Protein AF-A0A661YGE8-F1 (afdb_monomer_lite)

Foldseek 3Di:
DVCPVVVVVVVVVPPDDDPDPDPVVVVVVVVVLVVQLVVCVVVVNVVSNCVSDDPDQQDWDDDPNDIHGD

Sequence (70 aa):
MKYLIPVLLIILFSCQSKPGFGPETAKKEIRAILTEQQKAWNRNDIETYMQGYYKSDSLRFASGGHVSYG

Secondary structure (DSSP, 8-state):
-TTHHHHHHHHHHT---PPP--HHHHHHHHHHHHHHHHHHHHTT-HHHHGGGS---TT-EEEETTEEEE-

Radius of gyration: 21.78 Å; chains: 1; bounding box: 47×42×48 Å

Structure (mmCIF, N/CA/C/O backbone):
data_AF-A0A661YGE8-F1
#
_entry.id   AF-A0A661YGE8-F1
#
loop_
_atom_site.group_PDB
_atom_site.id
_atom_site.type_symbol
_atom_site.label_atom_id
_atom_site.label_alt_id
_atom_site.label_comp_id
_atom_site.label_asym_id
_atom_site.label_entity_id
_atom_site.label_seq_id
_atom_site.pdbx_PDB_ins_code
_atom_site.Cartn_x
_atom_site.Cartn_y
_atom_site.Cartn_z
_atom_site.occupancy
_atom_site.B_iso_or_equiv
_atom_site.auth_seq_id
_atom_site.auth_comp_id
_atom_site.auth_asym_id
_atom_site.auth_atom_id
_atom_site.pdbx_PDB_model_num
ATOM 1 N N . MET A 1 1 ? -34.788 -26.806 32.842 1.00 60.53 1 MET A N 1
ATOM 2 C CA . MET A 1 1 ? -33.596 -26.712 33.721 1.00 60.53 1 MET A CA 1
ATOM 3 C C . MET A 1 1 ? -32.321 -27.304 33.104 1.00 60.53 1 MET A C 1
ATOM 5 O O . MET A 1 1 ? -31.295 -26.647 33.165 1.00 60.53 1 MET A O 1
ATOM 9 N N . LYS A 1 2 ? -32.352 -28.487 32.464 1.00 66.69 2 LYS A N 1
ATOM 10 C CA . LYS A 1 2 ? -31.150 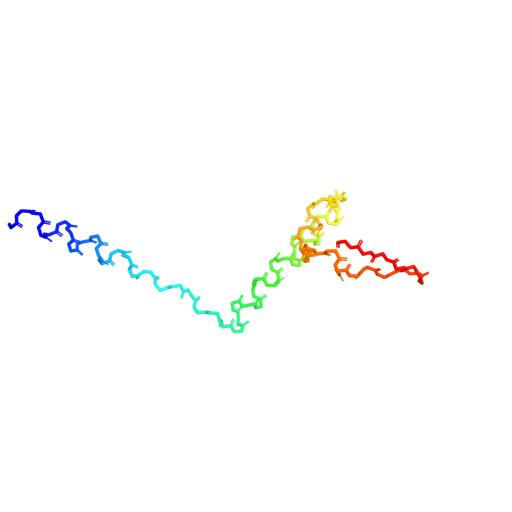-29.184 31.939 1.00 66.69 2 LYS A CA 1
ATOM 11 C C . LYS A 1 2 ? -30.348 -28.428 30.856 1.00 66.69 2 LYS A C 1
ATOM 13 O O . LYS A 1 2 ? -29.140 -28.604 30.775 1.00 66.69 2 LYS A O 1
ATOM 18 N N . TYR A 1 3 ? -30.994 -27.557 30.076 1.00 73.94 3 TYR A N 1
ATOM 19 C CA . TYR A 1 3 ? -30.341 -26.770 29.015 1.00 73.94 3 TYR A CA 1
ATOM 20 C C . TYR A 1 3 ? -29.959 -25.341 29.430 1.00 73.94 3 TYR A C 1
ATOM 22 O O . TYR A 1 3 ? -29.346 -24.623 28.651 1.00 73.94 3 TYR A O 1
ATOM 30 N N . LEU A 1 4 ? -30.284 -24.920 30.657 1.00 73.94 4 LEU A N 1
ATOM 31 C CA . LEU A 1 4 ? -30.015 -23.550 31.113 1.00 73.94 4 LEU A CA 1
ATOM 32 C C . LEU A 1 4 ? -28.514 -23.317 31.359 1.00 73.94 4 LEU A C 1
ATOM 34 O O . LEU A 1 4 ? -27.976 -22.269 31.023 1.00 73.94 4 LEU A O 1
ATOM 38 N N . ILE A 1 5 ? -27.837 -24.338 31.889 1.00 77.12 5 ILE A N 1
ATOM 39 C CA . ILE A 1 5 ? -26.394 -24.343 32.162 1.00 77.12 5 ILE A CA 1
ATOM 40 C C . ILE A 1 5 ? -25.554 -24.262 30.870 1.00 77.12 5 ILE A C 1
ATOM 42 O O . ILE A 1 5 ? -24.691 -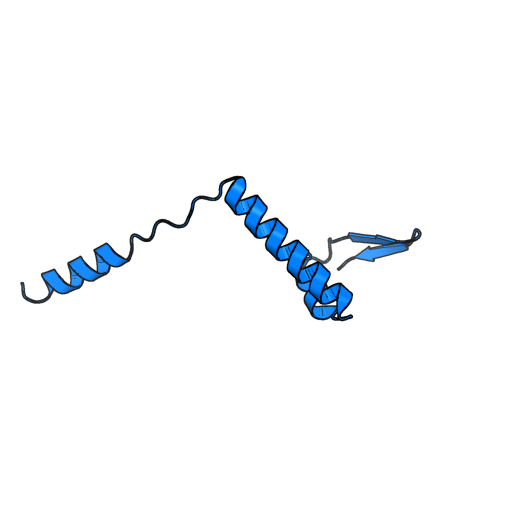23.389 30.801 1.00 77.12 5 ILE A O 1
ATOM 46 N N . PRO A 1 6 ? -25.788 -25.086 29.823 1.00 76.81 6 PRO A N 1
ATOM 47 C CA . PRO A 1 6 ? -25.008 -24.982 28.587 1.00 76.81 6 PRO A CA 1
ATOM 48 C C . PRO A 1 6 ? -25.266 -23.677 27.819 1.00 76.81 6 PRO A C 1
ATOM 50 O O . PRO A 1 6 ? -24.340 -23.144 27.217 1.00 76.81 6 PRO A O 1
ATOM 53 N N . VAL A 1 7 ? -26.478 -23.112 27.882 1.00 81.62 7 VAL A N 1
ATOM 54 C CA . VAL A 1 7 ? -26.789 -21.813 27.253 1.00 81.62 7 VAL A CA 1
ATOM 55 C C . VAL A 1 7 ? -26.049 -20.662 27.942 1.00 81.62 7 VAL A C 1
ATOM 57 O O . VAL A 1 7 ? -25.492 -19.800 27.266 1.00 81.62 7 VAL A O 1
ATOM 60 N N . LEU A 1 8 ? -25.968 -20.673 29.275 1.00 78.50 8 LEU A N 1
ATOM 61 C CA . LEU A 1 8 ? -25.225 -19.663 30.035 1.00 78.50 8 LEU A CA 1
ATOM 62 C C . LEU A 1 8 ? -23.713 -19.712 29.742 1.00 78.50 8 LEU A C 1
ATOM 64 O O . LEU A 1 8 ? -23.066 -18.674 29.635 1.00 78.50 8 LEU A O 1
ATOM 68 N N . LEU A 1 9 ? -23.163 -20.914 29.550 1.00 76.38 9 LEU A N 1
ATOM 69 C CA . LEU A 1 9 ? -21.755 -21.131 29.199 1.00 76.38 9 LEU A CA 1
ATOM 70 C C . LEU A 1 9 ? -21.390 -20.581 27.810 1.00 76.38 9 LEU A C 1
ATOM 72 O O . LEU A 1 9 ? -20.300 -20.042 27.636 1.00 76.38 9 LEU A O 1
ATOM 76 N N . ILE A 1 10 ? -22.309 -20.659 26.841 1.00 79.25 10 ILE A N 1
ATOM 77 C CA . ILE A 1 10 ? -22.117 -20.105 25.490 1.00 79.25 10 ILE A CA 1
ATOM 78 C C . ILE A 1 10 ? -22.101 -18.569 25.524 1.00 79.25 10 ILE A C 1
ATOM 80 O O . ILE A 1 10 ? -21.262 -17.950 24.872 1.00 79.25 10 ILE A O 1
ATOM 84 N N . ILE A 1 11 ? -22.972 -17.950 26.328 1.00 78.06 11 ILE A N 1
ATOM 85 C CA . ILE A 1 11 ? -23.052 -16.485 26.463 1.00 78.06 11 ILE A CA 1
ATOM 86 C C . ILE A 1 11 ? -21.773 -15.913 27.093 1.00 78.06 11 ILE A C 1
ATOM 88 O O . ILE A 1 11 ? -21.281 -14.872 26.657 1.00 78.06 11 ILE A O 1
ATOM 92 N N . LEU A 1 12 ? -21.188 -16.611 28.071 1.00 73.88 12 LEU A N 1
ATOM 93 C CA . LEU A 1 12 ? -19.937 -16.191 28.713 1.00 73.88 12 LEU A CA 1
ATOM 94 C C . LEU A 1 12 ? -18.726 -16.257 27.767 1.00 73.88 12 LEU A C 1
ATOM 96 O O . LEU A 1 12 ? -17.798 -15.465 27.913 1.00 73.88 12 LEU A O 1
ATOM 100 N N . PHE A 1 13 ? -18.744 -17.141 26.765 1.00 71.75 13 PHE A N 1
ATOM 101 C CA . PHE A 1 13 ? -17.661 -17.256 25.781 1.00 71.75 13 PHE A CA 1
ATOM 102 C C . PHE A 1 13 ? -17.690 -16.163 24.697 1.00 71.75 13 PHE A C 1
ATOM 104 O O . PHE A 1 13 ? -16.681 -15.928 24.033 1.00 71.75 13 PHE A O 1
ATOM 111 N N . SER A 1 14 ? -18.821 -15.471 24.514 1.00 74.56 14 SER A N 1
ATOM 112 C CA . SER A 1 14 ? -18.968 -14.411 23.503 1.00 74.56 14 SER A CA 1
ATOM 113 C C . SER A 1 14 ? -18.392 -13.055 23.923 1.00 74.56 14 SER A C 1
ATOM 115 O O . SER A 1 14 ? -18.315 -12.149 23.095 1.00 74.56 14 SER A O 1
ATOM 117 N N . CYS A 1 15 ? -17.941 -12.900 25.171 1.00 63.28 15 CYS A N 1
ATOM 118 C CA . CYS A 1 15 ? -17.320 -11.665 25.646 1.00 63.28 15 CYS A CA 1
ATOM 119 C C . CYS A 1 15 ? -15.793 -11.701 25.455 1.00 63.28 15 CYS A C 1
ATOM 121 O O . CYS A 1 15 ? -15.027 -11.632 26.413 1.00 63.28 15 CYS A O 1
ATOM 123 N N . GLN A 1 16 ? -15.329 -11.836 24.208 1.00 74.25 16 GLN A N 1
ATOM 124 C CA . GLN A 1 16 ? -13.940 -11.510 23.877 1.00 74.25 16 GLN A CA 1
ATOM 125 C C . GLN A 1 16 ? -13.863 -10.014 23.576 1.00 74.25 16 GLN A C 1
ATOM 127 O O . GLN A 1 16 ? -14.309 -9.544 22.528 1.00 74.25 16 GLN A O 1
ATOM 132 N N . SER A 1 17 ? -13.308 -9.253 24.517 1.00 67.12 17 SER A N 1
ATOM 133 C CA . SER A 1 17 ? -12.938 -7.861 24.300 1.00 67.12 17 SER A CA 1
ATOM 134 C C . SER A 1 17 ? -11.897 -7.801 23.184 1.00 67.12 17 SER A C 1
ATOM 136 O O . SER A 1 17 ? -10.749 -8.215 23.352 1.00 67.12 17 SER A O 1
ATOM 138 N N . LYS A 1 18 ? -12.301 -7.294 22.012 1.00 71.00 18 LYS A N 1
ATOM 139 C CA . LYS A 1 18 ? -11.345 -6.946 20.957 1.00 71.00 18 LYS A CA 1
ATOM 140 C C . LYS A 1 18 ? -10.343 -5.955 21.560 1.00 71.00 18 LYS A C 1
ATOM 142 O O . LYS A 1 18 ? -10.788 -5.018 22.230 1.00 71.00 18 LYS A O 1
ATOM 147 N N . PRO A 1 19 ? -9.026 -6.138 21.361 1.00 68.31 19 PRO A N 1
ATOM 148 C CA . PRO A 1 19 ? -8.063 -5.132 21.780 1.00 68.31 19 PRO A CA 1
ATOM 149 C C . PRO A 1 19 ? -8.494 -3.790 21.188 1.00 68.31 19 PRO A C 1
ATOM 151 O O . PRO A 1 19 ? -8.776 -3.693 19.992 1.00 68.31 19 PRO A O 1
ATOM 154 N N . GLY A 1 20 ? -8.634 -2.781 22.047 1.00 70.31 20 GLY A N 1
ATOM 155 C CA . GLY A 1 20 ? -9.049 -1.455 21.614 1.00 70.31 20 GLY A CA 1
ATOM 156 C C . GLY A 1 20 ? -8.085 -0.920 20.558 1.00 70.31 20 GLY A C 1
ATOM 157 O O . GLY A 1 20 ? -6.871 -1.143 20.636 1.00 70.31 20 GLY A O 1
ATOM 158 N N . PHE A 1 21 ? -8.624 -0.215 19.564 1.00 77.50 21 PHE A N 1
ATOM 159 C CA . PHE A 1 21 ? -7.815 0.499 18.585 1.00 77.50 21 PHE A CA 1
ATOM 160 C C . PHE A 1 21 ? -7.118 1.671 19.288 1.00 77.50 21 PHE A C 1
ATOM 162 O O . PHE A 1 21 ? -7.685 2.747 19.463 1.00 77.50 21 PHE A O 1
ATOM 169 N N . GLY A 1 22 ? -5.910 1.413 19.783 1.00 91.12 22 GLY A N 1
ATOM 170 C CA . GLY A 1 22 ? -5.050 2.385 20.445 1.00 91.12 22 GLY A CA 1
ATOM 171 C C . GLY A 1 22 ? -3.785 2.662 19.627 1.00 91.12 22 GLY A C 1
ATOM 172 O O . GLY A 1 22 ? -3.436 1.869 18.748 1.00 91.12 22 GLY A O 1
ATOM 173 N N . PRO A 1 23 ? -3.054 3.749 19.931 1.00 92.38 23 PRO A N 1
ATOM 174 C CA . PRO A 1 23 ? -1.873 4.155 19.167 1.00 92.38 23 PRO A CA 1
ATOM 175 C C . PRO A 1 23 ? -0.816 3.055 19.008 1.00 92.38 23 PRO A C 1
ATOM 177 O O . PRO A 1 23 ? -0.244 2.901 17.934 1.00 92.38 23 PRO A O 1
ATOM 180 N N . GLU A 1 24 ? -0.567 2.258 20.049 1.00 93.19 24 GLU A N 1
ATOM 181 C CA . GLU A 1 24 ? 0.432 1.182 19.996 1.00 93.19 24 GLU A CA 1
ATOM 182 C C . GLU A 1 24 ? -0.016 -0.001 19.131 1.00 93.19 24 GLU A C 1
ATOM 184 O O . GLU A 1 24 ? 0.788 -0.558 18.379 1.00 93.19 24 GLU A O 1
ATOM 189 N N . THR A 1 25 ? -1.307 -0.340 19.169 1.00 93.12 25 THR A N 1
ATOM 190 C CA . THR A 1 25 ? -1.897 -1.361 18.295 1.00 93.12 25 THR A CA 1
ATOM 191 C C . THR A 1 25 ? -1.796 -0.926 16.833 1.00 93.12 25 THR A C 1
ATOM 193 O O . THR A 1 25 ? -1.259 -1.668 16.014 1.00 93.12 25 THR A O 1
ATOM 196 N N . ALA A 1 26 ? -2.179 0.319 16.526 1.00 94.12 26 ALA A N 1
ATOM 197 C CA . ALA A 1 26 ? -2.070 0.881 15.181 1.00 94.12 26 ALA A CA 1
ATOM 198 C C . ALA A 1 26 ? -0.615 0.908 14.678 1.00 94.12 26 ALA A C 1
ATOM 200 O O . ALA A 1 26 ? -0.332 0.490 13.557 1.00 94.12 26 ALA A O 1
ATOM 201 N N . LYS A 1 27 ? 0.347 1.325 15.516 1.00 96.38 27 LYS A N 1
ATOM 202 C CA . LYS A 1 27 ? 1.780 1.288 15.169 1.00 96.38 27 LYS A CA 1
ATOM 203 C C . LYS A 1 27 ? 2.254 -0.126 14.844 1.00 96.38 27 LYS A C 1
ATOM 205 O O . LYS A 1 27 ? 3.025 -0.305 13.901 1.00 96.38 27 LY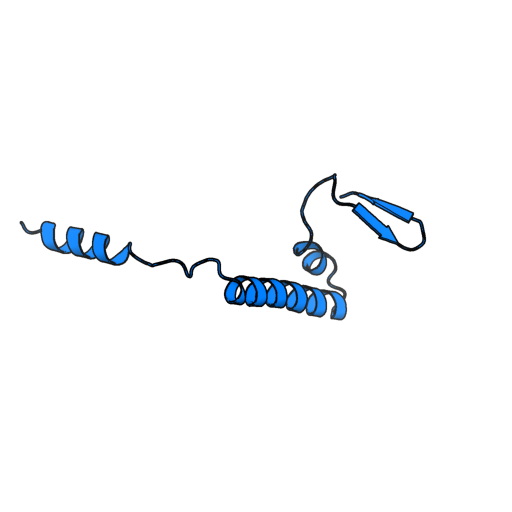S A O 1
ATOM 210 N N . LYS A 1 28 ? 1.841 -1.122 15.634 1.00 95.69 28 LYS A N 1
ATOM 211 C CA . LYS A 1 28 ? 2.201 -2.526 15.407 1.00 95.69 28 LYS A CA 1
ATOM 212 C C . LYS A 1 28 ? 1.662 -3.019 14.063 1.00 95.69 28 LYS A C 1
ATOM 214 O O . LYS A 1 28 ? 2.414 -3.631 13.310 1.00 95.69 28 LYS A O 1
ATOM 219 N N . GLU A 1 29 ? 0.404 -2.723 13.756 1.00 94.62 29 GLU A N 1
ATOM 220 C CA . GLU A 1 29 ? -0.244 -3.120 12.501 1.00 94.62 29 GLU A CA 1
ATOM 221 C C . GLU A 1 29 ? 0.400 -2.446 11.282 1.00 94.62 29 GLU A C 1
ATOM 223 O O . GLU A 1 29 ? 0.773 -3.133 10.332 1.00 94.62 29 GLU A O 1
ATOM 228 N N . ILE A 1 30 ? 0.652 -1.133 11.341 1.00 95.50 30 ILE A N 1
ATOM 229 C CA . ILE A 1 30 ? 1.351 -0.399 10.273 1.00 95.50 30 ILE A CA 1
ATOM 230 C C . ILE A 1 30 ? 2.745 -0.992 10.031 1.00 95.50 30 ILE A C 1
ATOM 232 O O . ILE A 1 30 ? 3.121 -1.257 8.891 1.00 95.50 30 ILE A O 1
ATOM 236 N N . ARG A 1 31 ? 3.516 -1.255 11.097 1.00 97.81 31 ARG A N 1
ATOM 237 C CA . ARG A 1 31 ? 4.846 -1.876 10.974 1.00 97.81 31 ARG A CA 1
ATOM 238 C C . ARG A 1 31 ? 4.783 -3.266 10.352 1.00 97.81 31 ARG A C 1
ATOM 240 O O . ARG A 1 31 ? 5.684 -3.610 9.589 1.00 97.81 31 ARG A O 1
ATOM 247 N N . ALA A 1 32 ? 3.756 -4.053 10.664 1.00 97.25 32 ALA A N 1
ATOM 248 C CA . ALA A 1 32 ? 3.576 -5.371 10.070 1.00 97.25 32 ALA A CA 1
ATOM 249 C C . ALA A 1 32 ? 3.357 -5.269 8.552 1.00 97.25 32 ALA A C 1
ATOM 251 O O . ALA A 1 32 ? 4.043 -5.963 7.804 1.00 97.25 32 ALA A O 1
ATOM 252 N N . ILE A 1 33 ? 2.495 -4.347 8.101 1.00 97.19 33 ILE A N 1
ATOM 253 C CA . ILE A 1 33 ? 2.248 -4.092 6.671 1.00 97.19 33 ILE A CA 1
ATOM 254 C C . ILE A 1 33 ? 3.542 -3.671 5.965 1.00 97.19 33 ILE A C 1
ATOM 256 O O . ILE A 1 33 ? 3.934 -4.291 4.978 1.00 97.19 33 ILE A O 1
ATOM 260 N N . LEU A 1 34 ? 4.253 -2.676 6.508 1.00 97.94 34 LEU A N 1
ATOM 261 C CA . LEU A 1 34 ? 5.512 -2.191 5.930 1.00 97.94 34 LEU A CA 1
ATOM 262 C C . LEU A 1 34 ? 6.585 -3.290 5.862 1.00 97.94 34 LEU A C 1
ATOM 264 O O . LEU A 1 34 ? 7.322 -3.380 4.882 1.00 97.94 34 LEU A O 1
ATOM 268 N N . THR A 1 35 ? 6.658 -4.149 6.883 1.00 98.44 35 THR A N 1
ATOM 269 C CA . THR A 1 35 ? 7.605 -5.273 6.917 1.00 98.44 35 THR A CA 1
ATOM 270 C C . THR A 1 35 ? 7.296 -6.294 5.825 1.00 98.44 35 THR A C 1
ATOM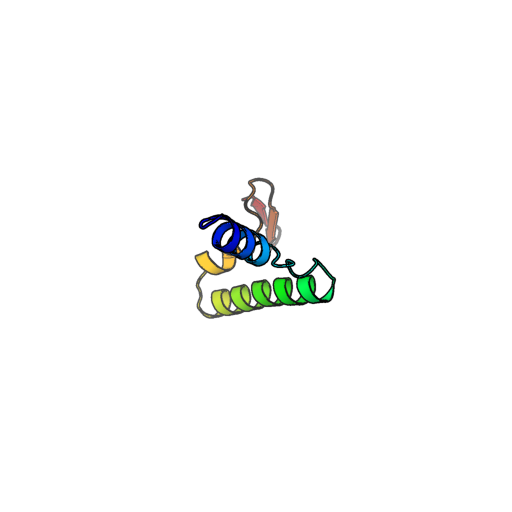 272 O O . THR A 1 35 ? 8.220 -6.783 5.174 1.00 98.44 35 THR A O 1
ATOM 275 N N . GLU A 1 36 ? 6.022 -6.622 5.605 1.00 98.31 36 GLU A N 1
ATOM 276 C CA . GLU A 1 36 ? 5.646 -7.556 4.543 1.00 98.31 36 GLU A CA 1
ATOM 277 C C . GLU A 1 36 ? 5.911 -6.961 3.160 1.00 98.31 36 GLU A C 1
ATOM 279 O O . GLU A 1 36 ? 6.510 -7.627 2.318 1.00 98.31 36 GLU A O 1
ATOM 284 N N . GLN A 1 37 ? 5.585 -5.681 2.952 1.00 98.44 37 GLN A N 1
ATOM 285 C CA . GLN A 1 37 ? 5.910 -4.986 1.706 1.00 98.44 37 GLN A CA 1
ATOM 286 C C . GLN A 1 37 ? 7.418 -4.976 1.433 1.00 98.44 37 GLN A C 1
ATOM 288 O O . GLN A 1 37 ? 7.833 -5.274 0.316 1.00 98.44 37 GLN A O 1
ATOM 293 N N . GLN A 1 38 ? 8.257 -4.713 2.441 1.00 98.50 38 GLN A N 1
ATOM 294 C CA . GLN A 1 38 ? 9.713 -4.772 2.287 1.00 98.50 38 GLN A CA 1
ATOM 295 C C . GLN A 1 38 ? 10.188 -6.175 1.882 1.00 98.50 38 GLN A C 1
ATOM 297 O O . GLN A 1 38 ? 11.021 -6.317 0.987 1.00 98.50 38 GLN A O 1
ATOM 302 N N . LYS A 1 39 ? 9.663 -7.229 2.521 1.00 98.69 39 LYS A N 1
ATOM 303 C CA . LYS A 1 39 ? 10.011 -8.611 2.161 1.00 98.69 39 LYS A CA 1
ATOM 304 C C . LYS A 1 39 ? 9.569 -8.949 0.738 1.00 98.69 39 LYS A C 1
ATOM 306 O O . LYS A 1 39 ? 10.332 -9.603 0.034 1.00 98.69 39 LYS A O 1
ATOM 311 N N . ALA A 1 40 ? 8.374 -8.518 0.333 1.00 98.75 40 ALA A N 1
ATOM 312 C CA . ALA A 1 40 ? 7.824 -8.722 -1.006 1.00 98.75 40 ALA A CA 1
ATOM 313 C C . ALA A 1 40 ? 8.657 -8.015 -2.077 1.00 98.75 40 ALA A C 1
ATOM 315 O O . ALA A 1 40 ? 9.051 -8.622 -3.071 1.00 98.75 40 ALA A O 1
ATOM 316 N N . TRP A 1 41 ? 9.036 -6.768 -1.812 1.00 98.25 41 TRP A N 1
ATOM 317 C CA . TRP A 1 41 ? 9.934 -6.010 -2.671 1.00 98.25 41 TRP A CA 1
ATOM 318 C C . TRP A 1 41 ? 11.282 -6.715 -2.864 1.00 98.25 41 TRP A C 1
ATOM 320 O O . TRP A 1 41 ? 11.715 -6.937 -3.993 1.00 98.25 41 TRP A O 1
ATOM 330 N N . ASN A 1 42 ? 11.913 -7.142 -1.765 1.00 98.50 42 ASN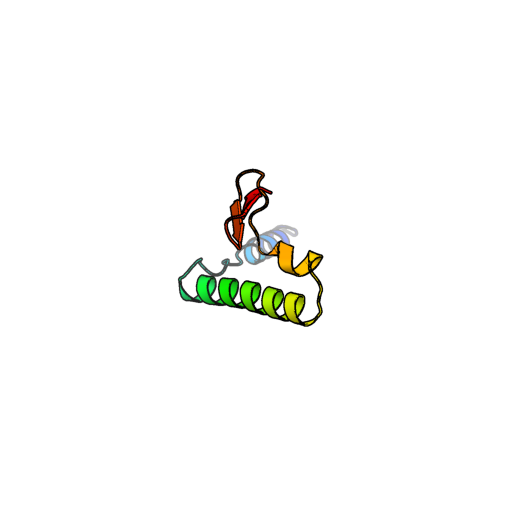 A N 1
ATOM 331 C CA . ASN A 1 42 ? 13.231 -7.786 -1.789 1.00 98.50 42 ASN A CA 1
ATOM 332 C C . ASN A 1 42 ? 13.258 -9.124 -2.543 1.00 98.50 42 ASN A C 1
ATOM 334 O O . ASN A 1 42 ? 14.326 -9.551 -2.971 1.00 98.50 42 ASN A O 1
ATOM 338 N N . ARG A 1 43 ? 12.108 -9.793 -2.684 1.00 98.56 43 ARG A N 1
ATOM 339 C CA . ARG A 1 43 ? 11.959 -11.053 -3.429 1.00 98.56 43 ARG A CA 1
ATOM 340 C C . ARG A 1 43 ? 11.341 -10.862 -4.823 1.00 98.56 43 ARG A C 1
ATOM 342 O O . ARG A 1 43 ? 10.934 -11.844 -5.431 1.00 98.56 43 ARG A O 1
ATOM 349 N N . ASN A 1 44 ? 11.250 -9.617 -5.308 1.00 98.38 44 ASN A N 1
ATOM 350 C CA . ASN A 1 44 ? 10.626 -9.240 -6.585 1.00 98.38 44 ASN A CA 1
ATOM 351 C C . ASN A 1 44 ? 9.146 -9.671 -6.727 1.00 98.38 44 ASN A C 1
ATOM 353 O O . ASN A 1 44 ? 8.635 -9.811 -7.835 1.00 98.38 44 ASN A O 1
ATOM 357 N N . ASP A 1 45 ? 8.440 -9.844 -5.612 1.00 98.56 45 ASP A N 1
ATOM 358 C CA . ASP A 1 45 ? 7.032 -10.244 -5.550 1.00 98.56 45 ASP A CA 1
ATOM 359 C C . ASP A 1 45 ? 6.141 -8.997 -5.534 1.00 98.56 45 ASP A C 1
ATOM 361 O O . ASP A 1 45 ? 5.733 -8.479 -4.489 1.00 98.56 45 ASP A O 1
ATOM 365 N N . ILE A 1 46 ? 5.900 -8.467 -6.734 1.00 96.88 46 ILE A N 1
ATOM 366 C CA . ILE A 1 46 ? 5.129 -7.235 -6.925 1.00 96.88 46 ILE A CA 1
ATOM 367 C C . ILE A 1 46 ? 3.661 -7.433 -6.542 1.00 96.88 46 ILE A C 1
ATOM 369 O O . ILE A 1 46 ? 3.059 -6.533 -5.961 1.00 96.88 46 ILE A O 1
ATOM 373 N N . GLU A 1 47 ? 3.083 -8.605 -6.803 1.00 97.06 47 GLU A N 1
ATOM 374 C CA . GLU A 1 47 ? 1.681 -8.879 -6.475 1.00 97.06 47 GLU A CA 1
ATOM 375 C C . GLU A 1 47 ? 1.419 -8.756 -4.968 1.00 97.06 47 GLU A C 1
ATOM 377 O O . GLU A 1 47 ? 0.470 -8.074 -4.562 1.00 97.06 47 GLU A O 1
ATOM 382 N N . THR A 1 48 ? 2.293 -9.331 -4.133 1.00 97.75 48 THR A N 1
ATOM 383 C CA . THR A 1 48 ? 2.181 -9.200 -2.675 1.00 97.75 48 THR A CA 1
ATOM 384 C C . THR A 1 48 ? 2.525 -7.790 -2.203 1.00 97.75 48 THR A C 1
ATOM 386 O O . THR A 1 48 ? 1.838 -7.250 -1.334 1.00 97.75 48 THR A O 1
ATOM 389 N N . TYR A 1 49 ? 3.535 -7.142 -2.796 1.00 97.56 49 TYR A N 1
ATOM 390 C CA . TYR A 1 49 ? 3.878 -5.750 -2.482 1.00 97.56 49 TYR A CA 1
ATOM 391 C C . TYR A 1 49 ? 2.673 -4.809 -2.659 1.00 97.56 49 TYR A C 1
ATOM 393 O O . TYR A 1 49 ? 2.406 -3.952 -1.806 1.00 97.56 49 TYR A O 1
ATOM 401 N N . MET A 1 50 ? 1.898 -5.018 -3.729 1.00 95.81 50 MET A N 1
ATOM 402 C CA . MET A 1 50 ? 0.741 -4.195 -4.069 1.00 95.81 50 MET A CA 1
ATOM 403 C C . MET A 1 50 ? -0.458 -4.381 -3.128 1.00 95.81 50 MET A C 1
ATOM 405 O O . MET A 1 50 ? -1.391 -3.576 -3.174 1.00 95.81 50 MET A O 1
ATOM 409 N N . GLN A 1 51 ? -0.470 -5.397 -2.257 1.00 95.94 51 GLN A N 1
ATOM 410 C CA . GLN A 1 51 ? -1.577 -5.625 -1.315 1.00 95.94 51 GLN A CA 1
ATOM 411 C C . GLN A 1 51 ? -1.682 -4.550 -0.229 1.00 95.94 51 GLN A C 1
ATOM 413 O O . GLN A 1 51 ? -2.773 -4.313 0.279 1.00 95.94 51 GLN A O 1
ATOM 418 N N . GLY A 1 52 ? -0.579 -3.869 0.098 1.00 93.50 52 GLY A N 1
ATOM 419 C CA . GLY A 1 52 ? -0.590 -2.778 1.078 1.00 93.50 52 GLY A CA 1
ATOM 420 C C . GLY A 1 52 ? -1.209 -1.471 0.566 1.00 93.50 52 GLY A C 1
ATOM 421 O O . GLY A 1 52 ? -1.432 -0.558 1.358 1.00 93.50 52 GLY A O 1
ATOM 422 N N . TYR A 1 53 ? -1.486 -1.361 -0.736 1.00 95.44 53 TYR A N 1
ATOM 423 C CA . TYR A 1 53 ? -2.105 -0.175 -1.322 1.00 95.44 53 TYR A CA 1
ATOM 424 C C . TYR A 1 53 ? -3.629 -0.203 -1.230 1.00 95.44 53 TYR A C 1
ATOM 426 O O . TYR A 1 53 ? -4.270 -1.251 -1.337 1.00 95.44 53 TYR A O 1
ATOM 434 N N . TYR A 1 54 ? -4.205 0.989 -1.091 1.00 95.69 54 TYR A N 1
ATOM 435 C CA . TYR A 1 54 ? -5.645 1.189 -1.150 1.00 95.69 54 TYR A CA 1
ATOM 436 C C . TYR A 1 54 ? -6.183 0.836 -2.543 1.00 95.69 54 TYR A C 1
ATOM 438 O O . TYR A 1 54 ? -5.721 1.380 -3.536 1.00 95.69 54 TYR A O 1
ATOM 446 N N . LYS A 1 55 ? -7.156 -0.075 -2.621 1.00 95.19 55 LYS A N 1
ATOM 447 C CA . LYS A 1 55 ? -7.726 -0.538 -3.893 1.00 95.19 55 LYS A CA 1
ATOM 448 C C . LYS A 1 55 ? -8.796 0.440 -4.363 1.00 95.19 55 LYS A C 1
ATOM 450 O O . LYS A 1 55 ? -9.932 0.380 -3.894 1.00 95.19 55 LYS A O 1
ATOM 455 N N . SER A 1 56 ? -8.409 1.374 -5.224 1.00 96.56 56 SER A N 1
ATOM 456 C CA . SER A 1 56 ? -9.300 2.407 -5.742 1.00 96.56 56 SER A CA 1
ATOM 457 C C . SER A 1 56 ? -8.730 3.012 -7.015 1.00 96.56 56 SER A C 1
ATOM 459 O O . SER A 1 56 ? -7.583 3.443 -7.017 1.00 96.56 56 SER A O 1
ATOM 461 N N . ASP A 1 57 ? -9.579 3.215 -8.021 1.00 95.69 57 ASP A N 1
ATOM 462 C CA . ASP A 1 57 ? -9.225 3.916 -9.265 1.00 95.69 57 ASP A CA 1
ATOM 463 C C . ASP A 1 57 ? -8.768 5.371 -9.033 1.00 95.69 57 ASP A C 1
ATOM 465 O O . ASP A 1 57 ? -8.246 6.025 -9.932 1.00 95.69 57 ASP A O 1
ATOM 469 N N . SER A 1 58 ? -8.973 5.908 -7.826 1.00 96.62 58 SER A N 1
ATOM 470 C CA . SER A 1 58 ? -8.492 7.232 -7.421 1.00 96.62 58 SER A CA 1
ATOM 471 C C . SER A 1 58 ? -7.106 7.232 -6.769 1.00 96.62 58 SER A C 1
ATOM 473 O O . SER A 1 58 ? -6.544 8.313 -6.559 1.00 96.62 58 SER A O 1
ATOM 475 N N . LEU A 1 59 ? -6.542 6.068 -6.427 1.00 96.94 59 LEU A N 1
ATOM 476 C CA . LEU A 1 59 ? -5.198 5.988 -5.862 1.00 96.94 59 LEU A CA 1
ATOM 477 C C . LEU A 1 59 ? -4.191 6.441 -6.921 1.00 96.94 59 LEU A C 1
ATOM 479 O O . LEU A 1 59 ? -4.222 5.983 -8.054 1.00 96.94 59 LEU A O 1
ATOM 483 N N . ARG A 1 60 ? -3.302 7.365 -6.550 1.00 96.06 60 ARG A N 1
ATOM 484 C CA . ARG A 1 60 ? -2.340 7.997 -7.458 1.00 96.06 60 ARG A CA 1
ATOM 485 C C . ARG A 1 60 ? -0.925 7.480 -7.211 1.00 96.06 60 ARG A C 1
ATOM 487 O O . ARG A 1 60 ? -0.399 7.644 -6.110 1.00 96.06 60 ARG A O 1
ATOM 494 N N . PHE A 1 61 ? -0.264 7.006 -8.261 1.00 95.69 61 PHE A N 1
ATOM 495 C CA . PHE A 1 61 ? 1.170 6.713 -8.285 1.00 95.69 61 PHE A CA 1
ATOM 496 C C . PHE A 1 61 ? 1.904 7.802 -9.066 1.00 95.69 61 PHE A C 1
ATOM 498 O O . PHE A 1 61 ? 1.474 8.190 -10.150 1.00 95.69 61 PHE A O 1
ATOM 505 N N . ALA A 1 62 ? 3.009 8.316 -8.524 1.00 96.56 62 ALA A N 1
ATOM 506 C CA . ALA A 1 62 ? 3.815 9.335 -9.190 1.00 96.56 62 ALA A CA 1
ATOM 507 C C . ALA A 1 62 ? 5.308 9.013 -9.095 1.00 96.56 62 ALA A C 1
ATOM 509 O O . ALA A 1 62 ? 5.830 8.815 -8.000 1.00 96.56 62 ALA A O 1
ATOM 510 N N . SER A 1 63 ? 5.991 8.984 -10.240 1.00 94.62 63 SER A N 1
ATOM 511 C CA . SER A 1 63 ? 7.425 8.690 -10.338 1.00 94.62 63 SER A CA 1
ATOM 512 C C . SER A 1 63 ? 8.020 9.347 -11.581 1.00 94.62 63 SER A C 1
ATOM 514 O O . SER A 1 63 ? 7.421 9.293 -12.650 1.00 94.62 63 SER A O 1
ATOM 516 N N . GLY A 1 64 ? 9.183 9.995 -11.452 1.00 94.56 64 GLY A N 1
ATOM 517 C CA . GLY A 1 64 ? 9.907 10.573 -12.595 1.00 94.56 64 GLY A CA 1
ATOM 518 C C . GLY A 1 64 ? 9.104 11.576 -13.439 1.00 94.56 64 GLY A C 1
ATOM 519 O O . GLY A 1 64 ? 9.327 11.675 -14.638 1.00 94.56 64 GLY A O 1
ATOM 520 N N . GLY A 1 65 ? 8.132 12.278 -12.843 1.00 95.38 65 GLY A N 1
ATOM 521 C CA . GLY A 1 65 ? 7.213 13.179 -13.555 1.00 95.38 65 GLY A CA 1
ATOM 522 C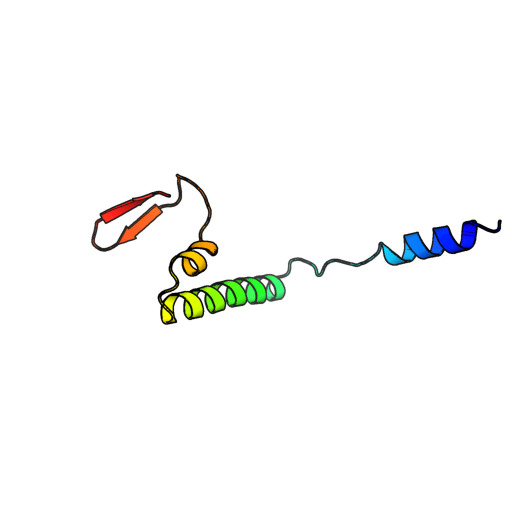 C . GLY A 1 65 ? 6.020 12.489 -14.235 1.00 95.38 65 GLY A C 1
ATOM 523 O O . GLY A 1 65 ? 5.118 13.175 -14.706 1.00 95.38 65 GLY A O 1
ATOM 524 N N . HIS A 1 66 ? 5.965 11.156 -14.241 1.00 96.88 66 HIS A N 1
ATOM 525 C CA . HIS A 1 66 ? 4.818 10.381 -14.704 1.00 96.88 66 HIS A CA 1
ATOM 526 C C . HIS A 1 66 ? 3.812 10.146 -13.571 1.00 96.88 66 HIS A C 1
ATOM 528 O O . HIS A 1 66 ? 4.198 9.984 -12.409 1.00 96.88 66 HIS A O 1
ATOM 534 N N . VAL A 1 67 ? 2.523 10.120 -13.917 1.00 97.38 67 VAL A N 1
ATOM 535 C CA . VAL A 1 67 ? 1.411 9.866 -12.996 1.00 97.38 67 VAL A CA 1
ATOM 536 C C . VAL A 1 67 ? 0.505 8.792 -13.583 1.00 97.38 67 VAL A C 1
ATOM 538 O O . VAL A 1 67 ? 0.078 8.915 -14.729 1.00 97.38 67 VAL A O 1
ATOM 541 N N . SER A 1 68 ? 0.172 7.791 -12.774 1.00 95.56 68 SER A N 1
ATOM 542 C CA . SER A 1 68 ? -0.838 6.776 -13.074 1.00 95.56 68 SER A CA 1
ATOM 543 C C . SER A 1 68 ? -1.797 6.605 -11.894 1.00 95.56 68 SER A C 1
ATOM 545 O O . SER A 1 68 ? -1.532 7.089 -10.789 1.00 95.56 68 SER A O 1
ATOM 547 N N . TYR A 1 69 ? -2.928 5.946 -12.142 1.00 96.50 69 TYR A N 1
ATOM 548 C CA . TYR A 1 69 ? -3.964 5.688 -11.146 1.00 96.50 69 TYR A CA 1
ATOM 549 C C . TYR A 1 69 ? -4.355 4.204 -11.134 1.00 96.50 69 TYR A C 1
ATOM 551 O O . TYR A 1 69 ? -4.241 3.561 -12.181 1.00 96.50 69 TYR A O 1
ATOM 559 N N . GLY A 1 70 ? -4.794 3.674 -9.984 1.00 88.81 70 GLY A N 1
ATOM 560 C CA . GLY A 1 70 ? -5.301 2.296 -9.844 1.00 88.81 70 GLY A CA 1
ATOM 561 C C . GLY A 1 70 ? -5.204 1.697 -8.445 1.00 88.81 70 GLY A C 1
ATOM 562 O O . GLY A 1 70 ? -4.376 2.184 -7.650 1.00 88.81 70 GLY A O 1
#

pLDDT: mean 89.27, std 11.13, range [60.53, 98.75]